Protein AF-A0A354ZB96-F1 (afdb_monomer_lite)

Structure (mmCIF, N/CA/C/O backbone):
data_AF-A0A354ZB96-F1
#
_entry.id   AF-A0A354ZB96-F1
#
loop_
_atom_site.group_PDB
_atom_site.id
_atom_site.type_symbol
_atom_site.label_atom_id
_atom_site.label_alt_id
_atom_site.label_comp_id
_atom_site.label_asym_id
_atom_site.label_entity_id
_atom_site.label_seq_id
_atom_site.pdbx_PDB_ins_code
_atom_site.Cartn_x
_atom_site.Cartn_y
_atom_site.Cartn_z
_atom_site.occupancy
_atom_site.B_iso_or_equiv
_atom_site.auth_seq_id
_atom_site.auth_comp_id
_atom_site.auth_asym_id
_atom_site.auth_atom_id
_atom_site.pdbx_PDB_model_num
ATOM 1 N N . MET A 1 1 ? -1.145 54.374 21.233 1.00 40.22 1 MET A N 1
ATOM 2 C CA . MET A 1 1 ? -1.634 53.217 22.007 1.00 40.22 1 MET A CA 1
ATOM 3 C C . MET A 1 1 ? -2.090 52.177 21.001 1.00 40.22 1 MET A C 1
ATOM 5 O O . MET A 1 1 ? -3.010 52.480 20.254 1.00 40.22 1 MET A O 1
ATOM 9 N N . ASN A 1 2 ? -1.329 51.082 20.909 1.00 31.81 2 ASN A N 1
ATOM 10 C CA . ASN A 1 2 ? -1.602 49.768 20.297 1.00 31.81 2 ASN A CA 1
ATOM 11 C C . ASN A 1 2 ? -0.331 49.247 19.616 1.00 31.81 2 ASN A C 1
ATOM 13 O O . ASN A 1 2 ? -0.094 49.453 18.430 1.00 31.81 2 ASN A O 1
ATOM 17 N N . SER A 1 3 ? 0.503 48.624 20.453 1.00 35.44 3 SER A N 1
ATOM 18 C CA . SER A 1 3 ? 1.580 47.722 20.058 1.00 35.44 3 SER A CA 1
ATOM 19 C C . SER A 1 3 ? 0.939 46.463 19.485 1.00 35.44 3 SER A C 1
ATOM 21 O O . SER A 1 3 ? 0.055 45.892 20.120 1.00 35.44 3 SER A O 1
ATOM 23 N N . ILE A 1 4 ? 1.349 46.065 18.285 1.00 40.78 4 ILE A N 1
ATOM 24 C CA . ILE A 1 4 ? 0.946 44.797 17.679 1.00 40.78 4 ILE A CA 1
ATOM 25 C C . ILE A 1 4 ? 1.860 43.733 18.281 1.00 40.78 4 ILE A C 1
ATOM 27 O O . ILE A 1 4 ? 3.082 43.837 18.191 1.00 40.78 4 ILE A O 1
ATOM 31 N N . ASP A 1 5 ? 1.246 42.773 18.959 1.00 37.22 5 ASP A N 1
ATOM 32 C CA . ASP A 1 5 ? 1.906 41.650 19.611 1.00 37.22 5 ASP A CA 1
ATOM 33 C C . ASP A 1 5 ? 2.535 40.750 18.537 1.00 37.22 5 ASP A C 1
ATOM 35 O O . ASP A 1 5 ? 1.844 40.224 17.659 1.00 37.22 5 ASP A O 1
ATOM 39 N N . ALA A 1 6 ? 3.861 40.621 18.561 1.00 37.97 6 ALA A N 1
ATOM 40 C CA . ALA A 1 6 ? 4.581 39.694 17.703 1.00 37.97 6 ALA A CA 1
ATOM 41 C C . ALA A 1 6 ? 4.357 38.282 18.257 1.00 37.97 6 ALA A C 1
ATOM 43 O O . ALA A 1 6 ? 4.967 37.886 19.250 1.00 37.97 6 ALA A O 1
ATOM 44 N N . GLY A 1 7 ? 3.435 37.549 17.631 1.00 36.06 7 GLY A N 1
ATOM 45 C CA . GLY A 1 7 ? 3.140 36.162 17.964 1.00 36.06 7 GLY A CA 1
ATOM 46 C C . GLY A 1 7 ? 4.412 35.316 18.003 1.00 36.06 7 GLY A C 1
ATOM 47 O O . GLY A 1 7 ? 5.217 35.328 17.072 1.00 36.06 7 GLY A O 1
ATOM 48 N N . HIS A 1 8 ? 4.578 34.596 19.110 1.00 36.94 8 HIS A N 1
ATOM 49 C CA . HIS A 1 8 ? 5.586 33.561 19.302 1.00 36.94 8 HIS A CA 1
ATOM 50 C C . HIS A 1 8 ? 5.528 32.571 18.130 1.00 36.94 8 HIS A C 1
ATOM 52 O O . HIS A 1 8 ? 4.544 31.846 17.972 1.00 36.94 8 HIS A O 1
ATOM 58 N N . ALA A 1 9 ? 6.574 32.540 17.304 1.00 37.28 9 ALA A N 1
ATOM 59 C CA . ALA A 1 9 ? 6.762 31.464 16.345 1.00 37.28 9 ALA A CA 1
ATOM 60 C C . ALA A 1 9 ? 6.966 30.162 17.134 1.00 37.28 9 ALA A C 1
ATOM 62 O O . ALA A 1 9 ? 7.852 30.085 17.988 1.00 37.28 9 ALA A O 1
ATOM 63 N N . ALA A 1 10 ? 6.127 29.158 16.880 1.00 37.06 10 ALA A N 1
ATOM 64 C CA . ALA A 1 10 ? 6.366 27.813 17.382 1.00 37.06 10 ALA A CA 1
ATOM 65 C C . ALA A 1 10 ? 7.739 27.331 16.870 1.00 37.06 10 ALA A C 1
ATOM 67 O O . ALA A 1 10 ? 8.076 27.609 15.714 1.00 37.06 10 ALA A O 1
ATOM 68 N N . PRO A 1 11 ? 8.549 26.649 17.698 1.00 37.38 11 PRO A N 1
ATOM 69 C CA . PRO A 1 11 ? 9.836 26.146 17.249 1.00 37.38 11 PRO A CA 1
ATOM 70 C C . PRO A 1 11 ? 9.616 25.154 16.103 1.00 37.38 11 PRO A C 1
ATOM 72 O O . PRO A 1 11 ? 8.799 24.240 16.206 1.00 37.38 11 PRO A O 1
ATOM 75 N N . VAL A 1 12 ? 10.347 25.355 15.006 1.00 43.75 12 VAL A N 1
ATOM 76 C CA . VAL A 1 12 ? 10.522 24.337 13.968 1.00 43.75 12 VAL A CA 1
ATOM 77 C C . VAL A 1 12 ? 11.217 23.165 14.650 1.00 43.75 12 VAL A C 1
ATOM 79 O O . VAL A 1 12 ? 12.350 23.306 15.105 1.00 43.75 12 VAL A O 1
ATOM 82 N N . ALA A 1 13 ? 10.509 22.051 14.809 1.00 44.03 13 ALA A N 1
ATOM 83 C CA . ALA A 1 13 ? 11.098 20.838 15.347 1.00 44.03 13 ALA A CA 1
ATOM 84 C C . ALA A 1 13 ? 12.157 20.306 14.375 1.00 44.03 13 ALA A C 1
ATOM 86 O O . ALA A 1 13 ? 11.942 20.303 13.160 1.00 44.03 13 ALA A O 1
ATOM 87 N N . ASP A 1 14 ? 13.295 19.882 14.922 1.00 45.47 14 ASP A N 1
ATOM 88 C CA . ASP A 1 14 ? 14.369 19.254 14.161 1.00 45.47 14 ASP A CA 1
ATOM 89 C C . ASP A 1 14 ? 13.850 18.025 13.406 1.00 45.47 14 ASP A C 1
ATOM 91 O O . ASP A 1 14 ? 13.115 17.197 13.949 1.00 45.47 14 ASP A O 1
ATOM 95 N N . THR A 1 15 ? 14.264 17.895 12.145 1.00 43.41 15 THR A N 1
ATOM 96 C CA . THR A 1 15 ? 14.016 16.709 11.324 1.00 43.41 15 THR A CA 1
ATOM 97 C C . THR A 1 15 ? 14.562 15.469 12.043 1.00 43.41 15 THR A C 1
ATOM 99 O O . THR A 1 15 ? 15.755 15.444 12.375 1.00 43.41 15 THR A O 1
ATOM 102 N N . PRO A 1 16 ? 13.755 14.415 12.256 1.00 45.16 16 PRO A N 1
ATOM 103 C CA . PRO A 1 16 ? 14.202 13.216 12.952 1.00 45.16 16 PRO A CA 1
ATOM 104 C C . PRO A 1 16 ? 1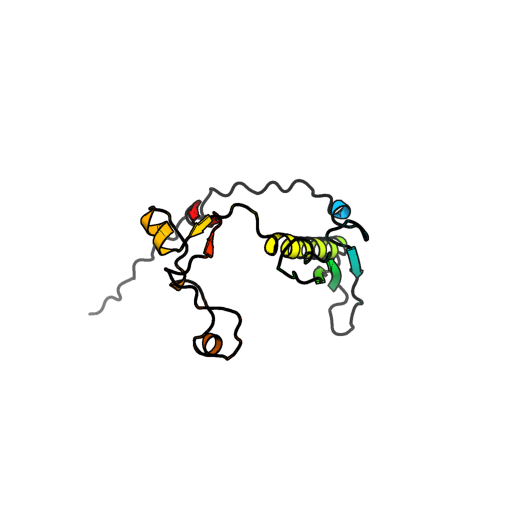5.385 12.590 12.226 1.00 45.16 16 PRO A C 1
ATOM 106 O O . PRO A 1 16 ? 15.302 12.168 11.075 1.00 45.16 16 PRO A O 1
ATOM 109 N N . THR A 1 17 ? 16.519 12.538 12.916 1.00 50.94 17 THR A N 1
ATOM 110 C CA . THR A 1 17 ? 17.816 12.111 12.371 1.00 50.94 17 THR A CA 1
ATOM 111 C C . THR A 1 17 ? 18.003 10.585 12.430 1.00 50.94 17 THR A C 1
ATOM 113 O O . THR A 1 17 ? 19.120 10.088 12.325 1.00 50.94 17 THR A O 1
ATOM 116 N N . GLY A 1 18 ? 16.915 9.833 12.635 1.00 42.34 18 GLY A N 1
ATOM 117 C CA . GLY A 1 18 ? 16.928 8.405 12.976 1.00 42.34 18 GLY A CA 1
ATOM 118 C C . GLY A 1 18 ? 16.571 7.442 11.844 1.00 42.34 18 GLY A C 1
ATOM 119 O O . GLY A 1 18 ? 16.489 6.239 12.086 1.00 42.34 18 GLY A O 1
ATOM 120 N N . LEU A 1 19 ? 16.352 7.924 10.620 1.00 50.78 19 LEU A N 1
ATOM 121 C CA . LEU A 1 19 ? 16.099 7.031 9.492 1.00 50.78 19 LEU A CA 1
ATOM 122 C C . LEU A 1 19 ? 17.427 6.449 9.029 1.00 50.78 19 LEU A C 1
ATOM 124 O O . LEU A 1 19 ? 18.233 7.128 8.394 1.00 50.78 19 LEU A O 1
ATOM 128 N N . THR A 1 20 ? 17.654 5.178 9.353 1.00 49.16 20 THR A N 1
ATOM 129 C CA . THR A 1 20 ? 18.707 4.415 8.683 1.00 49.16 20 THR A CA 1
ATOM 130 C C . THR A 1 20 ? 18.347 4.416 7.198 1.00 49.16 20 THR A C 1
ATOM 132 O O . THR A 1 20 ? 17.244 3.971 6.864 1.00 49.16 20 THR A O 1
ATOM 135 N N . PRO A 1 21 ? 19.202 4.940 6.301 1.00 50.47 21 PRO A N 1
ATOM 136 C CA . PRO A 1 21 ? 18.945 4.845 4.876 1.00 50.47 21 PRO A CA 1
ATOM 137 C C . PRO A 1 21 ? 18.708 3.377 4.551 1.00 50.47 21 PRO A C 1
ATOM 139 O O . PRO A 1 21 ? 19.515 2.528 4.934 1.00 50.47 21 PRO A O 1
ATOM 142 N N . ILE A 1 22 ? 17.603 3.066 3.877 1.00 56.28 22 ILE A N 1
ATOM 143 C CA . ILE A 1 22 ? 17.441 1.733 3.310 1.00 56.28 22 ILE A CA 1
ATOM 144 C C . ILE A 1 22 ? 18.591 1.588 2.313 1.00 56.28 22 ILE A C 1
ATOM 146 O O . ILE A 1 22 ? 18.603 2.241 1.270 1.00 56.28 22 ILE A O 1
ATOM 150 N N . SER A 1 23 ? 19.597 0.790 2.667 1.00 49.22 23 SER A N 1
ATOM 151 C CA . SER A 1 23 ? 20.622 0.354 1.731 1.00 49.22 23 SER A CA 1
ATOM 152 C C . SER A 1 23 ? 19.927 -0.534 0.709 1.00 49.22 23 SER A C 1
ATOM 154 O O . SER A 1 23 ? 19.698 -1.718 0.946 1.00 49.22 23 SER A O 1
ATOM 156 N N . ILE A 1 24 ? 19.518 0.066 -0.406 1.00 56.84 24 ILE A N 1
ATOM 157 C CA . ILE A 1 24 ? 19.011 -0.678 -1.551 1.00 56.84 24 ILE A CA 1
ATOM 158 C C . ILE A 1 24 ? 20.248 -1.189 -2.280 1.00 56.84 24 ILE A C 1
ATOM 160 O O . ILE A 1 24 ? 20.847 -0.481 -3.089 1.00 56.84 24 ILE A O 1
ATOM 164 N N . GLU A 1 25 ? 20.665 -2.407 -1.938 1.00 62.19 25 GLU A N 1
ATOM 165 C CA . GLU A 1 25 ? 21.558 -3.171 -2.807 1.00 62.19 25 GLU A CA 1
ATOM 166 C C . GLU A 1 25 ? 20.960 -3.206 -4.221 1.00 62.19 25 GLU A C 1
ATOM 168 O O . GLU A 1 25 ? 19.729 -3.221 -4.346 1.00 62.19 25 GLU A O 1
ATOM 173 N N . PRO A 1 26 ? 21.775 -3.218 -5.290 1.00 63.28 26 PRO A N 1
ATOM 174 C CA . PRO A 1 26 ? 21.259 -3.302 -6.647 1.00 63.28 26 PRO A CA 1
ATOM 175 C C . PRO A 1 26 ? 20.360 -4.534 -6.773 1.00 63.28 26 PRO A C 1
ATOM 177 O O . PRO A 1 26 ? 20.828 -5.673 -6.749 1.00 63.28 26 PRO A O 1
ATOM 180 N N . VAL A 1 27 ? 19.053 -4.305 -6.867 1.00 66.69 27 VAL A N 1
ATOM 181 C CA . VAL A 1 27 ? 18.096 -5.375 -7.113 1.00 66.69 27 VAL A CA 1
ATOM 182 C C . VAL A 1 27 ? 18.145 -5.655 -8.603 1.00 66.69 27 VAL A C 1
ATOM 184 O O . VAL A 1 27 ? 17.849 -4.780 -9.417 1.00 66.69 27 VAL A O 1
ATOM 187 N N . ASP A 1 28 ? 18.522 -6.878 -8.962 1.00 82.06 28 ASP A N 1
ATOM 188 C CA . ASP A 1 28 ? 18.361 -7.352 -10.328 1.00 82.06 28 ASP A CA 1
ATOM 189 C C . ASP A 1 28 ? 16.864 -7.530 -10.616 1.00 82.06 28 ASP A C 1
ATOM 191 O O . ASP A 1 28 ? 16.251 -8.554 -10.299 1.00 82.06 28 ASP A O 1
ATOM 195 N N . TYR A 1 29 ? 16.256 -6.484 -11.178 1.00 82.44 29 TYR A N 1
ATOM 196 C CA . TYR A 1 29 ? 14.833 -6.449 -11.504 1.00 82.44 29 TYR A CA 1
ATOM 197 C C . TYR A 1 29 ? 14.429 -7.501 -12.543 1.00 82.44 29 TYR A C 1
ATOM 199 O O . TYR A 1 29 ? 13.240 -7.815 -12.660 1.00 82.44 29 TYR A O 1
ATOM 207 N N . ASP A 1 30 ? 15.384 -8.086 -13.269 1.00 87.25 30 ASP A N 1
ATOM 208 C CA . ASP A 1 30 ? 15.091 -9.136 -14.239 1.00 87.25 30 ASP A CA 1
ATOM 209 C C . ASP A 1 30 ? 14.629 -10.423 -13.547 1.00 87.25 30 ASP A C 1
ATOM 211 O O . ASP A 1 30 ? 13.800 -11.144 -14.100 1.00 87.25 30 ASP A O 1
ATOM 215 N N . LEU A 1 31 ? 15.025 -10.655 -12.289 1.00 89.75 31 LEU A N 1
ATOM 216 C CA . LEU A 1 31 ? 14.512 -11.765 -11.473 1.00 89.75 31 LEU A CA 1
ATOM 217 C C . LEU A 1 31 ? 12.997 -11.681 -11.227 1.00 89.75 31 LEU A C 1
ATOM 219 O O . LEU A 1 31 ? 12.353 -12.692 -10.944 1.00 89.75 31 LEU A O 1
ATOM 223 N N . LEU A 1 32 ? 12.415 -10.484 -11.331 1.00 91.81 32 LEU A N 1
ATOM 224 C CA . LEU A 1 32 ? 10.981 -10.252 -11.155 1.00 91.81 32 LEU A CA 1
ATOM 225 C C . LEU A 1 32 ? 10.192 -10.464 -12.456 1.00 91.81 32 LEU A C 1
ATOM 227 O O . LEU A 1 32 ? 8.957 -10.523 -12.419 1.00 91.81 32 LEU A O 1
ATOM 231 N N . CYS A 1 33 ? 10.893 -10.575 -13.588 1.00 94.06 33 CYS A N 1
ATOM 232 C CA . CYS A 1 33 ? 10.335 -10.576 -14.931 1.00 94.06 33 CYS A CA 1
ATOM 233 C C . CYS A 1 33 ? 10.428 -11.968 -15.573 1.00 94.06 33 CYS A C 1
ATOM 235 O O . CYS A 1 33 ? 11.479 -12.381 -16.049 1.00 94.06 33 CYS A O 1
ATOM 237 N N . ASP A 1 34 ? 9.307 -12.683 -15.660 1.00 94.00 34 ASP A N 1
ATOM 238 C CA . ASP A 1 34 ? 9.217 -13.939 -16.414 1.00 94.00 34 ASP A CA 1
ATOM 239 C C . ASP A 1 34 ? 7.753 -14.200 -16.823 1.00 94.00 34 ASP A C 1
ATOM 241 O O . ASP A 1 34 ? 6.844 -14.119 -15.986 1.00 94.00 34 ASP A O 1
ATOM 245 N N . PRO A 1 35 ? 7.478 -14.575 -18.086 1.00 93.19 35 PRO A N 1
ATOM 246 C CA . PRO A 1 35 ? 6.110 -14.757 -18.578 1.00 93.19 35 PRO A CA 1
ATOM 247 C C . PRO A 1 35 ? 5.337 -15.888 -17.875 1.00 93.19 35 PRO A C 1
ATOM 249 O O . PRO A 1 35 ? 4.106 -15.934 -17.912 1.00 93.19 35 PRO A O 1
ATOM 252 N N . ARG A 1 36 ? 6.016 -16.812 -17.190 1.00 90.25 36 ARG A N 1
ATOM 253 C CA . ARG A 1 36 ? 5.427 -17.972 -16.502 1.00 90.25 36 ARG A CA 1
ATOM 254 C C . ARG A 1 36 ? 5.479 -17.862 -14.983 1.00 90.25 36 ARG A C 1
ATOM 256 O O . ARG A 1 36 ? 4.476 -18.189 -14.353 1.00 90.25 36 ARG A O 1
ATOM 263 N N . TYR A 1 37 ? 6.539 -17.305 -14.411 1.00 88.38 37 TYR A N 1
ATOM 264 C CA . TYR A 1 37 ? 6.766 -17.292 -12.961 1.00 88.38 37 TYR A CA 1
ATOM 265 C C . TYR A 1 37 ? 7.001 -15.901 -12.364 1.00 88.38 37 TYR A C 1
ATOM 267 O O . TYR A 1 37 ? 6.958 -15.763 -11.146 1.00 88.38 37 TYR A O 1
ATOM 275 N N . GLY A 1 38 ? 7.204 -14.879 -13.195 1.00 91.38 38 GLY A N 1
ATOM 276 C CA . GLY A 1 38 ? 7.481 -13.526 -12.734 1.00 91.38 38 GLY A CA 1
ATOM 277 C C . GLY A 1 38 ? 6.265 -12.843 -12.120 1.00 91.38 38 GLY A C 1
ATOM 278 O O . GLY A 1 38 ? 5.108 -13.137 -12.457 1.00 91.38 38 GLY A O 1
ATOM 279 N N . ILE A 1 39 ? 6.546 -11.880 -11.245 1.00 91.31 39 ILE A N 1
ATOM 280 C CA . ILE A 1 39 ? 5.550 -10.908 -10.785 1.00 91.31 39 ILE A CA 1
ATOM 281 C C . ILE A 1 39 ? 5.172 -10.008 -11.963 1.00 91.31 39 ILE A C 1
ATOM 283 O O . ILE A 1 39 ? 3.990 -9.759 -12.187 1.00 91.31 39 ILE A O 1
ATOM 287 N N . VAL A 1 40 ? 6.162 -9.618 -12.769 1.00 94.75 40 VAL A N 1
ATOM 288 C CA . VAL A 1 40 ? 5.967 -8.967 -14.063 1.00 94.75 40 VAL A CA 1
ATOM 289 C C . VAL A 1 40 ? 6.020 -10.027 -15.160 1.00 94.75 40 VAL A C 1
ATOM 291 O O . VAL A 1 40 ? 7.004 -10.749 -15.320 1.00 94.75 40 VAL A O 1
ATOM 294 N N . LYS A 1 41 ? 4.936 -10.138 -15.924 1.00 95.00 41 LYS A N 1
ATOM 295 C CA . LYS A 1 41 ? 4.772 -11.131 -16.992 1.00 95.00 41 LYS A CA 1
ATOM 296 C C . LYS A 1 41 ? 5.307 -10.643 -18.325 1.00 95.00 41 LYS A C 1
ATOM 298 O O . LYS A 1 41 ? 5.912 -11.406 -19.072 1.00 95.00 41 LYS A O 1
ATOM 303 N N . VAL A 1 42 ? 5.013 -9.386 -18.635 1.00 95.94 42 VAL A N 1
ATOM 304 C CA . VAL A 1 42 ? 5.322 -8.739 -19.909 1.00 95.94 42 VAL A CA 1
ATOM 305 C C . VAL A 1 42 ? 5.551 -7.259 -19.638 1.00 95.94 42 VAL A C 1
ATOM 307 O O . VAL A 1 42 ? 4.835 -6.665 -18.832 1.00 95.94 42 VAL A O 1
ATOM 310 N N . LEU A 1 43 ? 6.521 -6.676 -20.335 1.00 96.88 43 LEU A N 1
ATOM 311 C CA . LEU A 1 43 ? 6.729 -5.234 -20.420 1.00 96.88 43 LEU A CA 1
ATOM 312 C C . LEU A 1 43 ? 6.446 -4.792 -21.854 1.00 96.88 43 LEU A C 1
ATOM 314 O O . LEU A 1 43 ? 6.931 -5.413 -22.800 1.00 96.88 43 LEU A O 1
ATOM 318 N N . VAL A 1 44 ? 5.651 -3.739 -22.009 1.00 97.44 44 VAL A N 1
ATOM 319 C CA . VAL A 1 44 ? 5.230 -3.209 -23.306 1.00 97.44 44 VAL A CA 1
ATOM 320 C C . VAL A 1 44 ? 5.556 -1.726 -23.358 1.00 97.44 44 VAL A C 1
ATOM 322 O O . VAL A 1 44 ? 4.914 -0.918 -22.683 1.00 97.44 44 VAL A O 1
ATOM 325 N N . THR A 1 45 ? 6.536 -1.360 -24.181 1.00 96.69 45 THR A N 1
ATOM 326 C CA . THR A 1 45 ? 6.803 0.044 -24.499 1.00 96.69 45 THR A CA 1
ATOM 327 C C . THR A 1 45 ? 5.586 0.632 -25.197 1.00 96.69 45 THR A C 1
ATOM 329 O O . THR A 1 45 ? 5.101 0.079 -26.185 1.00 96.69 45 THR A O 1
ATOM 332 N N . GLN A 1 46 ? 5.079 1.737 -24.666 1.00 95.62 46 GLN A N 1
ATOM 333 C CA . GLN A 1 46 ? 3.959 2.441 -25.263 1.00 95.62 46 GLN A CA 1
ATOM 334 C C . GLN A 1 46 ? 4.433 3.231 -26.485 1.00 95.62 46 GLN A C 1
ATOM 336 O O . GLN A 1 46 ? 5.529 3.798 -26.457 1.00 95.62 46 GLN A O 1
ATOM 341 N N . PRO A 1 47 ? 3.636 3.262 -27.565 1.00 91.06 47 PRO A N 1
ATOM 342 C CA . PRO A 1 47 ? 3.955 4.083 -28.720 1.00 91.06 47 PRO A CA 1
ATOM 343 C C . PRO A 1 47 ? 3.977 5.560 -28.318 1.00 91.06 47 PRO A C 1
ATOM 345 O O . PRO A 1 47 ? 3.188 5.997 -27.476 1.00 91.06 47 PRO A O 1
ATOM 348 N N . THR A 1 48 ? 4.866 6.333 -28.940 1.00 87.69 48 THR A N 1
ATOM 349 C CA . THR A 1 48 ? 4.818 7.787 -28.807 1.00 87.69 48 THR A CA 1
ATOM 350 C C . THR A 1 48 ? 3.573 8.331 -29.513 1.00 87.69 48 THR A C 1
ATOM 352 O O . THR A 1 48 ? 3.064 7.738 -30.467 1.00 87.69 48 THR A O 1
ATOM 355 N N . SER A 1 49 ? 3.058 9.450 -29.009 1.00 88.25 49 SER A N 1
ATOM 356 C CA . SER A 1 49 ? 1.953 10.197 -29.613 1.00 88.25 49 SER A CA 1
ATOM 357 C C . SER A 1 49 ? 2.447 11.588 -29.982 1.00 88.25 49 SER A C 1
ATOM 359 O O . SER A 1 49 ? 3.238 12.165 -29.237 1.00 88.25 49 SER A O 1
ATOM 361 N N . ASP A 1 50 ? 1.948 12.147 -31.084 1.00 92.62 50 ASP A N 1
ATOM 362 C CA . ASP A 1 50 ? 2.230 13.533 -31.479 1.00 92.62 50 ASP A CA 1
ATOM 363 C C . ASP A 1 50 ? 1.676 14.556 -30.468 1.00 92.62 50 ASP A C 1
ATOM 365 O 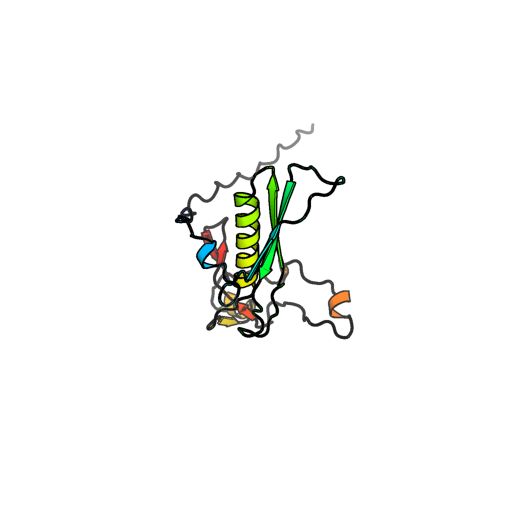O . ASP A 1 50 ? 2.162 15.684 -30.404 1.00 92.62 50 ASP A O 1
ATOM 369 N N . ASP A 1 51 ? 0.718 14.146 -29.628 1.00 94.31 51 ASP A N 1
ATOM 370 C CA . ASP A 1 51 ? 0.157 14.966 -28.546 1.00 94.31 51 ASP A CA 1
ATOM 371 C C . ASP A 1 51 ? 1.049 15.014 -27.290 1.00 94.31 51 ASP A C 1
ATOM 373 O O . ASP A 1 51 ? 0.777 15.775 -26.358 1.00 94.31 51 ASP A O 1
ATOM 377 N N . LEU A 1 52 ? 2.102 14.189 -27.229 1.00 91.88 52 LEU A N 1
ATOM 378 C CA . LEU A 1 52 ? 3.007 14.084 -26.085 1.00 91.88 52 LEU A CA 1
ATOM 379 C C . LEU A 1 52 ? 4.446 14.454 -26.476 1.00 91.88 52 LEU A C 1
ATOM 381 O O . LEU A 1 52 ? 4.838 14.330 -27.638 1.00 91.88 52 LEU A O 1
ATOM 385 N N . PRO A 1 53 ? 5.284 14.884 -25.512 1.00 94.12 53 PRO A N 1
ATOM 386 C CA . PRO A 1 53 ? 6.703 15.074 -25.777 1.00 94.12 53 PRO A CA 1
ATOM 387 C C . PRO A 1 53 ? 7.333 13.780 -26.302 1.00 94.12 53 PRO A C 1
ATOM 389 O O . PRO A 1 53 ? 7.264 12.752 -25.637 1.00 94.12 53 PRO A O 1
ATOM 392 N N . GLN A 1 54 ? 8.011 13.837 -27.450 1.00 92.62 54 GLN A N 1
ATOM 393 C CA . GLN A 1 54 ? 8.652 12.659 -28.063 1.00 92.62 54 GLN A CA 1
ATOM 394 C C . GLN A 1 54 ? 9.755 12.043 -27.190 1.00 92.62 54 GLN A C 1
ATOM 396 O O . GLN A 1 54 ? 10.086 10.871 -27.325 1.00 92.62 54 GLN A O 1
ATOM 401 N N . ALA A 1 55 ? 10.309 12.839 -26.276 1.00 95.00 55 ALA A N 1
ATOM 402 C CA . ALA A 1 55 ? 11.265 12.395 -25.274 1.00 95.00 55 ALA A CA 1
ATOM 403 C C . ALA A 1 55 ? 10.625 11.545 -24.160 1.00 95.00 55 ALA A C 1
ATOM 405 O O . ALA A 1 55 ? 11.347 10.865 -23.438 1.00 95.00 55 ALA A O 1
ATOM 406 N N . LEU A 1 56 ? 9.300 11.586 -23.978 1.00 96.62 56 LEU A N 1
ATOM 407 C CA . LEU A 1 56 ? 8.613 10.816 -22.945 1.00 96.62 56 LEU A CA 1
ATOM 408 C C . LEU A 1 56 ? 8.478 9.354 -23.378 1.00 96.62 56 LEU A C 1
ATOM 410 O O . LEU A 1 56 ? 7.780 9.031 -24.337 1.00 96.62 56 LEU A O 1
ATOM 414 N N . ILE A 1 57 ? 9.102 8.463 -22.617 1.00 97.38 57 ILE A N 1
ATOM 415 C CA . ILE A 1 57 ? 9.006 7.017 -22.792 1.00 97.38 57 ILE A CA 1
ATOM 416 C C . ILE A 1 57 ? 8.029 6.479 -21.751 1.00 97.38 57 ILE A C 1
ATOM 418 O O . ILE A 1 57 ? 8.193 6.736 -20.558 1.00 97.38 57 ILE A O 1
ATOM 422 N N . GLY A 1 58 ? 7.031 5.718 -22.200 1.00 97.31 58 GLY A N 1
ATOM 423 C CA . GLY A 1 58 ? 6.103 4.982 -21.343 1.00 97.31 58 GLY A CA 1
ATOM 424 C C . GLY A 1 58 ? 6.311 3.476 -21.464 1.00 97.31 58 GLY A C 1
ATOM 425 O O . GLY A 1 58 ? 6.479 2.955 -22.565 1.00 97.31 58 GLY A O 1
ATOM 426 N N . VAL A 1 59 ? 6.268 2.761 -20.345 1.00 98.00 59 VAL A N 1
ATOM 427 C CA . VAL A 1 59 ? 6.362 1.299 -20.285 1.00 98.00 59 VAL A CA 1
ATOM 428 C C . VAL A 1 59 ? 5.222 0.778 -19.426 1.00 98.00 59 VAL A C 1
ATOM 430 O O . VAL A 1 59 ? 5.073 1.164 -18.273 1.00 98.00 59 VAL A O 1
ATOM 433 N N . LEU A 1 60 ? 4.425 -0.125 -19.983 1.00 97.44 60 LEU A N 1
ATOM 434 C CA . LEU A 1 60 ? 3.356 -0.814 -19.273 1.00 97.44 60 LEU A CA 1
ATOM 435 C C . LEU A 1 60 ? 3.862 -2.181 -18.807 1.00 97.44 60 LEU A C 1
ATOM 437 O O . LEU A 1 60 ? 4.452 -2.924 -19.592 1.00 97.44 60 LEU A O 1
ATOM 441 N N . ALA A 1 61 ? 3.617 -2.529 -17.549 1.00 96.75 61 ALA A N 1
ATOM 442 C CA . ALA A 1 61 ? 3.902 -3.839 -16.980 1.00 96.75 61 ALA A CA 1
ATOM 443 C C . ALA A 1 61 ? 2.602 -4.630 -16.777 1.00 96.75 61 ALA A C 1
ATOM 445 O O . ALA A 1 61 ? 1.681 -4.177 -16.099 1.00 96.75 61 ALA A O 1
ATOM 446 N N . HIS A 1 62 ? 2.534 -5.833 -17.349 1.00 95.00 62 HIS A N 1
ATOM 447 C CA . HIS A 1 62 ? 1.473 -6.793 -17.048 1.00 95.00 62 HIS A CA 1
ATOM 448 C C . HIS A 1 62 ? 1.847 -7.541 -15.771 1.00 95.00 62 HIS A C 1
ATOM 450 O O . HIS A 1 62 ? 2.817 -8.304 -15.757 1.00 95.00 62 HIS A O 1
ATOM 456 N N . VAL A 1 63 ? 1.070 -7.343 -14.713 1.00 92.06 63 VAL A N 1
ATOM 457 C CA . VAL A 1 63 ? 1.299 -7.941 -13.398 1.00 92.06 63 VAL A CA 1
ATOM 458 C C . VAL A 1 63 ? 0.612 -9.306 -13.314 1.00 92.06 63 VAL A C 1
ATOM 460 O O . VAL A 1 63 ? -0.462 -9.542 -13.880 1.00 92.06 63 VAL A O 1
ATOM 463 N N . THR A 1 64 ? 1.261 -10.239 -12.621 1.00 89.06 64 THR A N 1
ATOM 464 C CA . THR A 1 64 ? 0.716 -11.557 -12.293 1.00 89.06 64 THR A CA 1
ATOM 465 C C . THR A 1 64 ? -0.652 -11.445 -11.627 1.00 89.06 64 THR A C 1
ATOM 467 O O . THR A 1 64 ? -0.900 -10.576 -10.797 1.00 89.06 64 THR A O 1
ATOM 470 N N . ASP A 1 65 ? -1.528 -12.395 -11.953 1.00 85.69 65 ASP A N 1
ATOM 471 C CA . ASP A 1 65 ? -2.805 -12.559 -11.267 1.00 85.69 65 ASP A CA 1
ATOM 472 C C . ASP A 1 65 ? -2.595 -13.061 -9.831 1.00 85.69 65 ASP A C 1
ATOM 474 O O . ASP A 1 65 ? -2.426 -14.261 -9.589 1.00 85.69 65 ASP A O 1
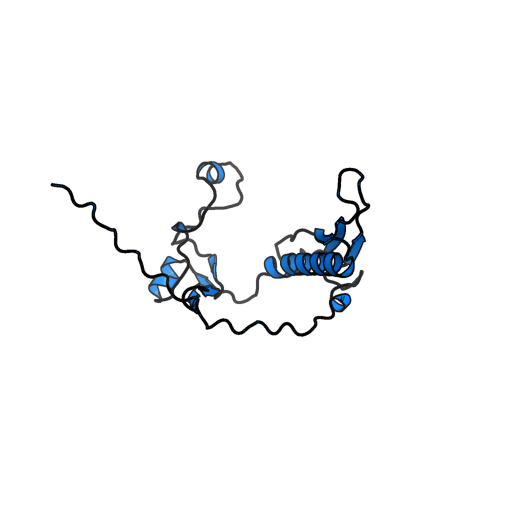ATOM 478 N N . SER A 1 66 ? -2.594 -12.133 -8.876 1.00 78.56 66 SER A N 1
ATOM 479 C CA . SER A 1 66 ? -2.434 -12.432 -7.453 1.00 78.56 66 SER A CA 1
ATOM 480 C C . SER A 1 66 ? -3.719 -12.926 -6.785 1.00 78.56 66 SER A C 1
ATOM 482 O O . SER A 1 66 ? -3.659 -13.365 -5.638 1.00 78.56 66 SER A O 1
ATOM 484 N N . ALA A 1 67 ? -4.855 -12.982 -7.496 1.00 76.81 67 ALA A N 1
ATOM 485 C CA . ALA A 1 67 ? -6.126 -13.460 -6.940 1.00 76.81 67 ALA A CA 1
ATOM 486 C C . ALA A 1 67 ? -6.080 -14.935 -6.504 1.00 76.81 67 ALA A C 1
ATOM 488 O O . ALA A 1 67 ? -6.935 -15.408 -5.765 1.00 76.81 67 ALA A O 1
ATOM 489 N N . ARG A 1 68 ? -5.077 -15.697 -6.958 1.00 72.56 68 ARG A N 1
ATOM 490 C CA . ARG A 1 68 ? -4.841 -17.073 -6.492 1.00 72.56 68 ARG A CA 1
ATOM 491 C C . ARG A 1 68 ? -4.118 -17.150 -5.146 1.00 72.56 68 ARG A C 1
ATOM 493 O O . ARG A 1 68 ? -4.089 -18.221 -4.548 1.00 72.56 68 ARG A O 1
ATOM 500 N N . LEU A 1 69 ? -3.518 -16.051 -4.693 1.00 72.19 69 LEU A N 1
ATOM 501 C CA . LEU A 1 69 ? -2.743 -15.966 -3.452 1.00 72.19 69 LEU A CA 1
ATOM 502 C C . LEU A 1 69 ? -3.566 -15.411 -2.280 1.00 72.19 69 LEU A C 1
ATOM 504 O O . LEU A 1 69 ? -3.139 -15.531 -1.132 1.00 72.19 69 LEU A O 1
ATOM 508 N N . GLY A 1 70 ? -4.743 -14.841 -2.546 1.00 68.44 70 GLY A N 1
ATOM 509 C CA . GLY A 1 70 ? -5.580 -14.196 -1.541 1.00 68.44 70 GLY A CA 1
ATOM 510 C C . GLY A 1 70 ? -6.978 -13.860 -2.052 1.00 68.44 70 GLY A C 1
ATOM 511 O O . GLY A 1 70 ? -7.333 -14.166 -3.182 1.00 68.44 70 GLY A O 1
ATOM 512 N N . THR A 1 71 ? -7.796 -13.231 -1.212 1.00 64.56 71 THR A N 1
ATOM 513 C CA . THR A 1 71 ? -9.179 -12.838 -1.553 1.00 64.56 71 THR A CA 1
ATOM 514 C C . THR A 1 71 ? -9.274 -11.490 -2.270 1.00 64.56 71 THR A C 1
ATOM 516 O O . THR A 1 71 ? -10.372 -10.986 -2.487 1.00 64.56 71 THR A O 1
ATOM 519 N N . TRP A 1 72 ? -8.138 -10.880 -2.597 1.00 66.31 72 TRP A N 1
ATOM 520 C CA . TRP A 1 72 ? -8.043 -9.564 -3.215 1.00 66.31 72 TRP A CA 1
ATOM 521 C C . TRP A 1 72 ? -7.607 -9.690 -4.675 1.00 66.31 72 TRP A C 1
ATOM 523 O O . TRP A 1 72 ? -6.863 -10.597 -5.050 1.00 66.31 72 TRP A O 1
ATOM 533 N N . GLN A 1 73 ? -8.056 -8.751 -5.500 1.00 68.81 73 GLN A N 1
ATOM 534 C CA . GLN A 1 73 ? -7.554 -8.581 -6.857 1.00 68.81 73 GLN A CA 1
ATOM 535 C C . GLN A 1 73 ? -6.737 -7.295 -6.884 1.00 68.81 73 GLN A C 1
ATOM 537 O O . GLN A 1 73 ? -7.300 -6.207 -6.804 1.00 68.81 73 GLN A O 1
ATOM 542 N N . GLY A 1 74 ? -5.412 -7.428 -6.960 1.00 72.94 74 GLY A N 1
ATOM 543 C CA . GLY A 1 74 ? -4.569 -6.287 -7.302 1.00 72.94 74 GLY A CA 1
ATOM 544 C C . GLY A 1 74 ? -4.809 -5.885 -8.756 1.00 72.94 74 GLY A C 1
ATOM 545 O O . GLY A 1 74 ? -5.135 -6.741 -9.586 1.00 72.94 74 GLY A O 1
ATOM 546 N N . ASP A 1 75 ? -4.638 -4.600 -9.068 1.00 82.25 75 ASP A N 1
ATOM 547 C CA . ASP A 1 75 ? -4.592 -4.168 -10.464 1.00 82.25 75 ASP A CA 1
ATOM 548 C C . ASP A 1 75 ? -3.496 -4.955 -11.198 1.00 82.25 75 ASP A C 1
ATOM 550 O O . ASP A 1 75 ? -2.410 -5.205 -10.669 1.00 82.25 75 ASP A O 1
ATOM 554 N N . ARG A 1 76 ? -3.820 -5.408 -12.406 1.00 88.25 76 ARG A N 1
ATOM 555 C CA . ARG A 1 76 ? -2.968 -6.285 -13.219 1.00 88.25 76 ARG A CA 1
ATOM 556 C C . ARG A 1 76 ? -2.114 -5.497 -14.199 1.00 88.25 76 ARG A C 1
ATOM 558 O O . ARG A 1 76 ? -1.431 -6.089 -15.034 1.00 88.25 76 ARG A O 1
ATOM 565 N N . ILE A 1 77 ? -2.187 -4.177 -14.118 1.00 92.12 77 ILE A N 1
ATOM 566 C CA . ILE A 1 77 ? -1.460 -3.246 -14.953 1.00 92.12 77 ILE A CA 1
ATOM 567 C C . ILE A 1 77 ? -0.722 -2.274 -14.036 1.00 92.12 77 ILE A C 1
ATOM 569 O O . ILE A 1 77 ? -1.273 -1.780 -13.057 1.00 92.12 77 ILE A O 1
ATOM 573 N N . ALA A 1 78 ? 0.533 -2.016 -14.375 1.00 94.69 78 ALA A N 1
ATOM 574 C CA . ALA A 1 78 ? 1.339 -0.945 -13.808 1.00 94.69 78 ALA A CA 1
ATOM 575 C C . ALA A 1 78 ? 2.019 -0.169 -14.944 1.00 94.69 78 ALA A C 1
ATOM 577 O O . ALA A 1 78 ? 2.116 -0.671 -16.071 1.00 94.69 78 ALA A O 1
ATOM 578 N N . PHE A 1 79 ? 2.475 1.049 -14.673 1.00 96.75 79 PHE A N 1
ATOM 579 C CA . PHE A 1 79 ? 3.025 1.949 -15.673 1.00 96.75 79 PHE A CA 1
ATOM 580 C C . PHE A 1 79 ? 4.226 2.740 -15.148 1.00 96.75 79 PHE A C 1
ATOM 582 O O . PHE A 1 79 ? 4.193 3.405 -14.123 1.00 96.75 79 PHE A O 1
ATOM 589 N N . GLY A 1 80 ? 5.303 2.734 -15.920 1.00 96.94 80 GLY A N 1
ATOM 590 C CA . GLY A 1 80 ? 6.479 3.547 -15.660 1.00 96.94 80 GLY A CA 1
ATOM 591 C C . GLY A 1 80 ? 6.735 4.518 -16.792 1.00 96.94 80 GLY A C 1
ATOM 592 O O . GLY A 1 80 ? 6.516 4.200 -17.961 1.00 96.94 80 GLY A O 1
ATOM 593 N N . SER A 1 8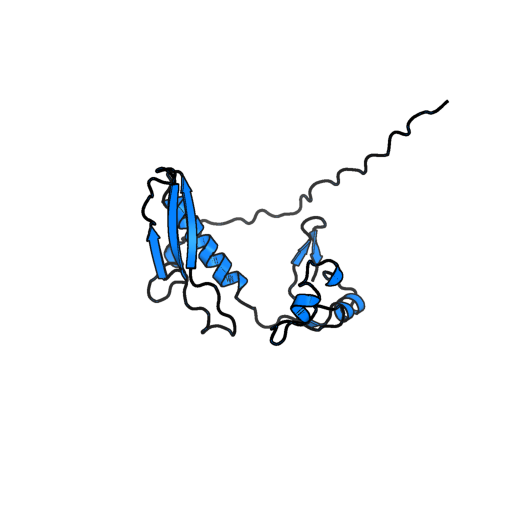1 ? 7.253 5.694 -16.454 1.00 97.00 81 SER A N 1
ATOM 594 C CA . SER A 1 81 ? 7.673 6.665 -17.456 1.00 97.00 81 SER A CA 1
ATOM 595 C C . SER A 1 81 ? 8.922 7.423 -17.054 1.00 97.00 81 SER A C 1
ATOM 597 O O . SER A 1 81 ? 9.142 7.692 -15.873 1.00 97.00 81 SER A O 1
ATOM 599 N N . ALA A 1 82 ? 9.700 7.819 -18.053 1.00 97.12 82 ALA A N 1
ATOM 600 C CA . ALA A 1 82 ? 10.838 8.713 -17.905 1.00 97.12 82 ALA A CA 1
ATOM 601 C C . ALA A 1 82 ? 11.092 9.468 -19.216 1.00 97.12 82 ALA A C 1
ATOM 603 O O . ALA A 1 82 ? 10.624 9.063 -20.280 1.00 97.12 82 ALA A O 1
ATOM 604 N N . PHE A 1 83 ? 11.835 10.570 -19.134 1.00 96.69 83 PHE A N 1
ATOM 605 C CA . PHE A 1 83 ? 12.306 11.291 -20.313 1.00 96.69 83 PHE A CA 1
ATOM 606 C C . PHE A 1 83 ? 13.649 10.727 -20.771 1.00 96.69 83 PHE A C 1
ATOM 608 O O . PHE A 1 83 ? 14.556 10.605 -19.953 1.00 96.69 83 PHE A O 1
ATOM 615 N N . GLU A 1 84 ? 13.749 10.399 -22.060 1.00 95.56 84 GLU A N 1
ATOM 616 C CA . GLU A 1 84 ? 14.967 9.982 -22.781 1.00 95.56 84 GLU A CA 1
ATOM 617 C C . GLU A 1 84 ? 15.715 8.778 -22.176 1.00 95.56 84 GLU A C 1
ATOM 619 O O . GLU A 1 84 ? 16.839 8.478 -22.569 1.00 95.56 84 GLU A O 1
ATOM 624 N N . ASP A 1 85 ? 15.084 8.056 -21.249 1.00 95.62 85 ASP A N 1
ATOM 625 C CA . ASP A 1 85 ? 15.698 6.980 -20.476 1.00 95.62 85 ASP A CA 1
ATOM 626 C C . ASP A 1 85 ? 14.740 5.787 -20.378 1.00 95.62 85 ASP A C 1
ATOM 628 O O . ASP A 1 85 ? 13.809 5.747 -19.565 1.00 95.62 85 ASP A O 1
ATOM 632 N N . PHE A 1 86 ? 14.955 4.807 -21.255 1.00 94.69 86 PHE A N 1
ATOM 633 C CA . PHE A 1 86 ? 14.139 3.598 -21.283 1.00 94.69 86 PHE A CA 1
ATOM 634 C C . PHE A 1 86 ? 14.317 2.758 -20.017 1.00 94.69 86 PHE A C 1
ATOM 636 O O . PHE A 1 86 ? 13.327 2.257 -19.484 1.00 94.69 86 PHE A O 1
ATOM 643 N N . ASP A 1 87 ? 15.545 2.619 -19.515 1.00 94.00 87 ASP A N 1
ATOM 644 C CA . ASP A 1 87 ? 15.832 1.767 -18.361 1.00 94.00 87 ASP A CA 1
ATOM 645 C C . ASP A 1 87 ? 15.185 2.327 -17.095 1.00 94.00 87 ASP A C 1
ATOM 647 O O . ASP A 1 87 ? 14.634 1.574 -16.290 1.00 94.00 87 ASP A O 1
ATOM 651 N N . ARG A 1 88 ? 15.134 3.655 -16.958 1.00 94.75 88 ARG A N 1
ATOM 652 C CA . ARG A 1 88 ? 14.402 4.316 -15.876 1.00 94.75 88 ARG A CA 1
ATOM 653 C C . ARG A 1 88 ? 12.889 4.167 -16.010 1.00 94.75 88 ARG A C 1
ATOM 655 O O . ARG A 1 88 ? 12.233 3.883 -15.009 1.00 94.75 88 ARG A O 1
ATOM 662 N N . ALA A 1 89 ? 12.326 4.321 -17.212 1.00 96.56 89 ALA A N 1
ATOM 663 C CA . ALA A 1 89 ? 10.896 4.083 -17.442 1.00 96.56 89 ALA A CA 1
ATOM 664 C C . ALA A 1 89 ? 10.523 2.621 -17.137 1.00 96.56 89 ALA A C 1
ATOM 666 O O . ALA A 1 89 ? 9.526 2.348 -16.469 1.00 96.56 89 ALA A O 1
ATOM 667 N N . ARG A 1 90 ? 11.370 1.677 -17.560 1.00 95.69 90 ARG A N 1
ATOM 668 C CA . ARG A 1 90 ? 11.245 0.249 -17.267 1.00 95.69 90 ARG A CA 1
ATOM 669 C C . ARG A 1 90 ? 11.314 -0.031 -15.767 1.00 95.69 90 ARG A C 1
ATOM 671 O O . ARG A 1 90 ? 10.441 -0.721 -15.246 1.00 95.69 90 ARG A O 1
ATOM 678 N N . ALA A 1 91 ? 12.321 0.497 -15.073 1.00 94.19 91 ALA A N 1
ATOM 679 C CA . ALA A 1 91 ? 12.484 0.313 -13.634 1.00 94.19 91 ALA A CA 1
ATOM 680 C C . ALA A 1 91 ? 11.289 0.880 -12.856 1.00 94.19 91 ALA A C 1
ATOM 682 O O . ALA A 1 91 ? 10.809 0.230 -11.932 1.00 94.19 91 ALA A O 1
ATOM 683 N N . ALA A 1 92 ? 10.753 2.033 -13.270 1.00 95.50 92 ALA A N 1
ATOM 684 C CA . ALA A 1 92 ? 9.538 2.598 -12.688 1.00 95.50 92 ALA A CA 1
ATOM 685 C C . ALA A 1 92 ? 8.324 1.670 -12.871 1.00 95.50 92 ALA A C 1
ATOM 687 O O . ALA A 1 92 ? 7.586 1.445 -11.916 1.00 95.50 92 ALA A O 1
ATOM 688 N N . ALA A 1 93 ? 8.155 1.065 -14.053 1.00 96.62 93 ALA A N 1
ATOM 689 C CA . ALA A 1 93 ? 7.046 0.146 -14.316 1.00 96.62 93 ALA A CA 1
ATOM 690 C C . ALA A 1 93 ? 7.141 -1.131 -13.463 1.00 96.62 93 ALA A C 1
ATOM 692 O O . ALA A 1 93 ? 6.134 -1.622 -12.955 1.00 96.62 93 ALA A O 1
ATOM 693 N N . ILE A 1 94 ? 8.355 -1.664 -13.283 1.00 95.38 94 ILE A N 1
ATOM 694 C CA . ILE A 1 94 ? 8.607 -2.824 -12.414 1.00 95.38 94 ILE A CA 1
ATOM 695 C C . ILE A 1 94 ? 8.407 -2.450 -10.939 1.00 95.38 94 ILE A C 1
ATOM 697 O O . ILE A 1 94 ? 7.810 -3.222 -10.189 1.00 95.38 94 ILE A O 1
ATOM 701 N N . GLY A 1 95 ? 8.869 -1.268 -10.529 1.00 93.25 95 GLY A N 1
ATOM 702 C CA . GLY A 1 95 ? 8.686 -0.737 -9.180 1.00 93.25 95 GLY A CA 1
ATOM 703 C C . GLY A 1 95 ? 7.211 -0.581 -8.823 1.00 93.25 95 GLY A C 1
ATOM 704 O O . GLY A 1 95 ? 6.785 -1.094 -7.791 1.00 93.25 95 GLY A O 1
ATOM 705 N N . GLU A 1 96 ? 6.409 0.022 -9.705 1.00 94.75 96 GLU A N 1
ATOM 706 C CA . GLU A 1 96 ? 4.963 0.114 -9.490 1.00 94.75 96 GLU A CA 1
ATOM 707 C C . GLU A 1 96 ? 4.320 -1.282 -9.477 1.00 94.75 96 GLU A C 1
ATOM 709 O O . GLU A 1 96 ? 3.527 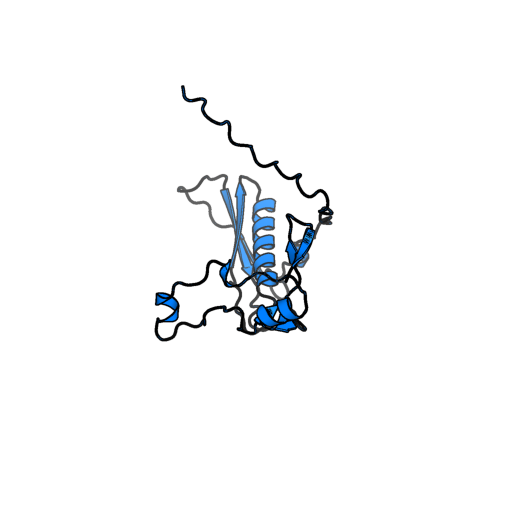-1.582 -8.588 1.00 94.75 96 GLU A O 1
ATOM 714 N N . ALA A 1 97 ? 4.694 -2.191 -10.386 1.00 92.88 97 ALA A N 1
ATOM 715 C CA . ALA A 1 97 ? 4.189 -3.567 -10.349 1.00 92.88 97 ALA A CA 1
ATOM 716 C C . ALA A 1 97 ? 4.474 -4.256 -9.001 1.00 92.88 97 ALA A C 1
ATOM 718 O O . ALA A 1 97 ? 3.633 -4.998 -8.482 1.00 92.88 97 ALA A O 1
ATOM 719 N N . MET A 1 98 ? 5.642 -3.990 -8.414 1.00 91.31 98 MET A N 1
ATOM 720 C CA . MET A 1 98 ? 6.011 -4.505 -7.102 1.00 91.31 98 MET A CA 1
ATOM 721 C C . MET A 1 98 ? 5.236 -3.854 -5.964 1.00 91.31 98 MET A C 1
ATOM 723 O O . MET A 1 98 ? 4.769 -4.566 -5.077 1.00 91.31 98 MET A O 1
ATOM 727 N N . GLU A 1 99 ? 5.039 -2.539 -6.012 1.00 91.12 99 GLU A N 1
ATOM 728 C CA . GLU A 1 99 ? 4.183 -1.814 -5.074 1.00 91.12 99 GLU A CA 1
ATOM 729 C C . GLU A 1 99 ? 2.771 -2.409 -5.062 1.00 91.12 99 GLU A C 1
ATOM 731 O O . GLU A 1 99 ? 2.244 -2.737 -4.000 1.00 91.12 99 GLU A O 1
ATOM 736 N N . ARG A 1 100 ? 2.186 -2.657 -6.242 1.00 87.25 100 ARG A N 1
ATOM 737 C CA . ARG A 1 100 ? 0.857 -3.273 -6.370 1.00 87.25 100 ARG A CA 1
ATOM 738 C C . ARG A 1 100 ? 0.819 -4.678 -5.784 1.00 87.25 100 ARG A C 1
ATOM 740 O O . ARG A 1 100 ? -0.144 -5.018 -5.096 1.00 87.25 100 ARG A O 1
ATOM 747 N N . TYR A 1 101 ? 1.838 -5.497 -6.044 1.00 86.25 101 TYR A N 1
ATOM 748 C CA . TYR A 1 101 ? 1.919 -6.852 -5.498 1.00 86.25 101 TYR A CA 1
ATOM 749 C C . TYR A 1 101 ? 2.028 -6.838 -3.967 1.00 86.25 101 TYR A C 1
ATOM 751 O O . TYR A 1 101 ? 1.220 -7.472 -3.287 1.00 86.25 101 TYR A O 1
ATOM 759 N N . CYS A 1 102 ? 2.991 -6.089 -3.424 1.00 86.69 102 CYS A N 1
ATOM 760 C CA . CYS A 1 102 ? 3.257 -6.018 -1.990 1.00 86.69 102 CYS A CA 1
ATOM 761 C C . CYS A 1 102 ? 2.122 -5.331 -1.224 1.00 86.69 102 CYS A C 1
ATOM 763 O O . CYS A 1 102 ? 1.698 -5.842 -0.194 1.00 86.69 102 CYS A O 1
ATOM 765 N N . GLY A 1 103 ? 1.587 -4.222 -1.741 1.00 85.38 103 GLY A N 1
ATOM 766 C CA . GLY A 1 103 ? 0.519 -3.453 -1.097 1.00 85.38 103 GLY A CA 1
ATOM 767 C C . GLY A 1 103 ? -0.815 -4.195 -1.015 1.00 85.38 103 GLY A C 1
ATOM 768 O O . GLY A 1 103 ? -1.649 -3.881 -0.173 1.00 85.38 103 GLY A O 1
ATOM 769 N N . ASN A 1 104 ? -1.012 -5.210 -1.857 1.00 83.81 104 ASN A N 1
ATOM 770 C CA . ASN A 1 104 ? -2.180 -6.080 -1.782 1.00 83.81 104 ASN A CA 1
ATOM 771 C C . ASN A 1 104 ? -1.924 -7.358 -0.969 1.00 83.81 104 ASN A C 1
ATOM 773 O O . ASN A 1 104 ? -2.875 -8.017 -0.559 1.00 83.81 104 ASN A O 1
ATOM 777 N N . TYR A 1 105 ? -0.668 -7.731 -0.719 1.00 84.06 105 TYR A N 1
ATOM 778 C CA . TYR A 1 105 ? -0.349 -8.907 0.079 1.00 84.06 105 TYR A CA 1
ATOM 779 C C . TYR A 1 105 ? -0.652 -8.652 1.557 1.00 84.06 105 TYR A C 1
ATOM 781 O O . TYR A 1 105 ? 0.011 -7.847 2.202 1.00 84.06 105 TYR A O 1
ATOM 789 N N . ILE A 1 106 ? -1.623 -9.381 2.112 1.00 86.00 106 ILE A N 1
ATOM 790 C CA . ILE A 1 106 ? -1.938 -9.337 3.544 1.00 86.00 106 ILE A CA 1
ATOM 791 C C . ILE A 1 106 ? -1.147 -10.445 4.258 1.00 86.00 106 ILE A C 1
ATOM 793 O O . ILE A 1 106 ? -1.445 -11.629 4.050 1.00 86.00 106 ILE A O 1
ATOM 797 N N . PRO A 1 107 ? -0.160 -10.112 5.114 1.00 85.44 107 PRO A N 1
ATOM 798 C CA . PRO A 1 107 ? 0.578 -11.109 5.877 1.00 85.44 107 PRO A CA 1
ATOM 799 C C . PRO A 1 107 ? -0.331 -11.917 6.808 1.00 85.44 107 PRO A C 1
ATOM 801 O O . PRO A 1 107 ? -1.349 -11.445 7.315 1.00 85.44 107 PRO A O 1
ATOM 804 N N . ARG A 1 108 ? 0.063 -13.163 7.080 1.00 87.69 108 ARG A N 1
ATOM 805 C CA . ARG A 1 108 ? -0.580 -13.976 8.120 1.00 87.69 108 ARG A CA 1
ATOM 806 C C . ARG A 1 108 ? -0.113 -13.522 9.501 1.00 87.69 108 ARG A C 1
ATOM 808 O O . ARG A 1 108 ? 1.014 -13.069 9.651 1.00 87.69 108 ARG A O 1
ATOM 815 N N . GLY A 1 109 ? -0.954 -13.736 10.512 1.00 90.38 109 GLY A N 1
ATOM 816 C CA . GLY A 1 109 ? -0.592 -13.485 11.911 1.00 90.38 109 GLY A CA 1
ATOM 817 C C . GLY A 1 109 ? -0.736 -12.032 12.364 1.00 90.38 109 GLY A C 1
ATOM 818 O O . GLY A 1 109 ? -0.299 -11.720 13.464 1.00 90.38 109 GLY A O 1
ATOM 819 N N . LEU A 1 110 ? -1.360 -11.168 11.555 1.00 94.56 110 LEU A N 1
ATOM 820 C CA . LEU A 1 110 ? -1.733 -9.824 11.994 1.00 94.56 110 LEU A CA 1
ATOM 821 C C . LEU A 1 110 ? -2.736 -9.889 13.150 1.00 94.56 110 LEU A C 1
ATOM 823 O O . LEU A 1 110 ? -3.641 -10.731 13.164 1.00 94.56 110 LEU A O 1
ATOM 827 N N . GLU A 1 111 ? -2.580 -8.979 14.104 1.00 95.50 111 GLU A N 1
ATOM 828 C CA . GLU A 1 111 ? -3.465 -8.879 15.257 1.00 95.50 111 GLU A CA 1
ATOM 829 C C . GLU A 1 111 ? -4.826 -8.330 14.839 1.00 95.50 111 GLU A C 1
ATOM 831 O O . GLU A 1 111 ? -4.909 -7.333 14.124 1.00 95.50 111 GLU A O 1
ATOM 836 N N . ARG A 1 112 ? -5.904 -8.963 15.314 1.00 97.56 112 ARG A N 1
ATOM 837 C CA . ARG A 1 112 ? -7.260 -8.440 15.160 1.00 97.56 112 ARG A CA 1
ATOM 838 C C . ARG A 1 112 ? -7.720 -7.781 16.455 1.00 97.56 112 ARG A C 1
ATOM 840 O O . ARG A 1 112 ? -7.980 -8.486 17.425 1.00 97.56 112 ARG A O 1
ATOM 847 N N . ALA A 1 113 ? -7.883 -6.464 16.435 1.00 98.19 113 ALA A N 1
ATOM 848 C CA . ALA A 1 113 ? -8.289 -5.662 17.589 1.00 98.19 113 ALA A CA 1
ATOM 849 C C . ALA A 1 113 ? -9.064 -4.417 17.137 1.00 98.19 113 ALA A C 1
ATOM 851 O O . ALA A 1 113 ? -8.990 -4.019 15.973 1.00 98.19 113 ALA A O 1
ATOM 852 N N . SER A 1 114 ? -9.821 -3.795 18.039 1.00 98.56 114 SER A N 1
ATOM 853 C CA . SER A 1 114 ? -10.317 -2.433 17.820 1.00 98.56 114 SER A CA 1
ATOM 854 C C . SER A 1 114 ? -9.278 -1.406 18.285 1.00 98.56 114 SER A C 1
ATOM 856 O O . SER A 1 114 ? -8.430 -1.715 19.123 1.00 98.56 114 SER A O 1
ATOM 858 N N . HIS A 1 115 ? -9.354 -0.166 17.795 1.00 98.50 115 HIS A N 1
ATOM 859 C CA . HIS A 1 115 ? -8.512 0.922 18.315 1.00 98.50 115 HIS A CA 1
ATOM 860 C C . HIS A 1 115 ? -8.689 1.077 19.839 1.00 98.50 115 HIS A C 1
ATOM 862 O O . HIS A 1 115 ? -7.718 1.241 20.573 1.00 98.50 115 HIS A O 1
ATOM 868 N N . ALA A 1 116 ? -9.926 0.971 20.342 1.00 98.50 116 ALA A N 1
ATOM 869 C CA . ALA A 1 116 ? -10.212 1.045 21.773 1.00 98.50 116 ALA A CA 1
ATOM 870 C C . ALA A 1 116 ? -9.524 -0.070 22.585 1.00 98.50 116 ALA A C 1
ATOM 872 O O . ALA A 1 116 ? -9.119 0.167 23.725 1.00 98.50 116 ALA A O 1
ATOM 873 N N . ASP A 1 117 ? -9.371 -1.270 22.016 1.00 98.50 117 ASP A N 1
ATOM 874 C CA . ASP A 1 117 ? -8.633 -2.361 22.659 1.00 98.50 117 ASP A CA 1
ATOM 875 C C . ASP A 1 117 ? -7.135 -2.064 22.734 1.00 98.50 117 ASP A C 1
ATOM 877 O O . ASP A 1 117 ? -6.545 -2.241 23.800 1.00 98.50 117 ASP A O 1
ATOM 881 N N . LEU A 1 118 ? -6.540 -1.564 21.647 1.00 98.25 118 LEU A N 1
ATOM 882 C CA . LEU A 1 118 ? -5.116 -1.216 21.590 1.00 98.25 118 LEU A CA 1
ATOM 883 C C . LEU A 1 118 ? -4.759 -0.108 22.587 1.00 98.25 118 LEU A C 1
ATOM 885 O O . LEU A 1 118 ? -3.836 -0.269 23.387 1.00 98.25 118 LEU A O 1
ATOM 889 N N . VAL A 1 119 ? -5.557 0.961 22.6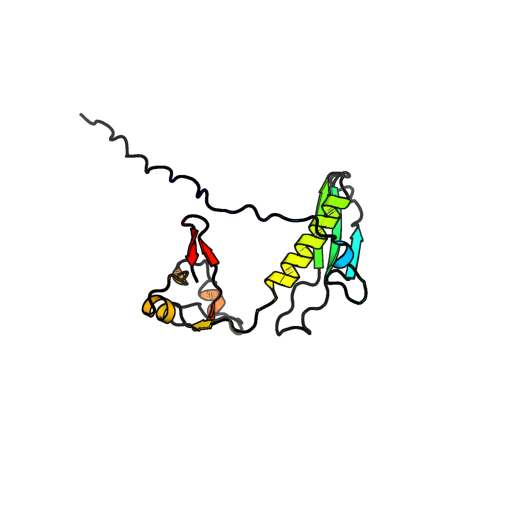33 1.00 98.06 119 VAL A N 1
ATOM 890 C CA . VAL A 1 119 ? -5.364 2.050 23.601 1.00 98.06 119 VAL A CA 1
ATOM 891 C C . VAL A 1 119 ? -5.510 1.549 25.041 1.00 98.06 119 VAL A C 1
ATOM 893 O O . VAL A 1 119 ? -4.729 1.931 25.912 1.00 98.06 119 VAL A O 1
ATOM 896 N N . ARG A 1 120 ? -6.459 0.642 25.320 1.00 98.19 120 ARG A N 1
ATOM 897 C CA . ARG A 1 120 ? -6.621 0.040 26.660 1.00 98.19 120 ARG A CA 1
ATOM 898 C C . ARG A 1 120 ? -5.412 -0.803 27.072 1.00 98.19 120 ARG A C 1
ATOM 900 O O . ARG A 1 120 ? -5.117 -0.899 28.260 1.00 98.19 120 ARG A O 1
ATOM 907 N N . GLN A 1 121 ? -4.720 -1.398 26.106 1.00 97.62 121 GLN A N 1
ATOM 908 C CA . GLN A 1 121 ? -3.461 -2.115 26.314 1.00 97.62 121 GLN A CA 1
ATOM 909 C C . GLN A 1 121 ? -2.249 -1.173 26.436 1.00 97.62 121 GLN A C 1
ATOM 911 O O . GLN A 1 121 ? -1.132 -1.647 26.625 1.00 97.62 121 GLN A O 1
ATOM 916 N N . GLY A 1 122 ? -2.450 0.146 26.350 1.00 97.44 122 GLY A N 1
ATOM 917 C CA . GLY A 1 122 ? -1.384 1.143 26.430 1.00 97.44 122 GLY A CA 1
ATOM 918 C C . GLY A 1 122 ? -0.566 1.275 25.146 1.00 97.44 122 GLY A C 1
ATOM 919 O O . GLY A 1 122 ? 0.567 1.748 25.208 1.00 97.44 122 GLY A O 1
ATOM 920 N N . ARG A 1 123 ? -1.106 0.839 24.002 1.00 97.38 123 ARG A N 1
ATOM 921 C CA . ARG A 1 123 ? -0.455 0.958 22.692 1.00 97.38 123 ARG A CA 1
ATOM 922 C C . ARG A 1 123 ? -0.957 2.196 21.966 1.00 97.38 123 ARG A C 1
ATOM 924 O O . ARG A 1 123 ? -2.148 2.502 22.027 1.00 97.38 123 ARG A O 1
ATOM 931 N N . ASP A 1 124 ? -0.043 2.869 21.278 1.00 96.56 124 ASP A N 1
ATOM 932 C CA . ASP A 1 124 ? -0.394 3.953 20.370 1.00 96.56 124 ASP A CA 1
ATOM 933 C C . ASP A 1 124 ? -0.958 3.376 19.070 1.00 96.56 124 ASP A C 1
ATOM 935 O O . ASP A 1 124 ? -0.432 2.392 18.545 1.00 96.56 124 ASP A O 1
ATOM 939 N N . ALA A 1 125 ? -2.054 3.949 18.591 1.00 97.31 125 ALA A N 1
ATOM 940 C CA . ALA A 1 125 ? -2.768 3.476 17.416 1.00 97.31 125 ALA A CA 1
ATOM 941 C C . ALA A 1 125 ? -3.397 4.659 16.687 1.00 97.31 125 ALA A C 1
ATOM 943 O O . ALA A 1 125 ? -3.938 5.567 17.322 1.00 97.31 125 ALA A O 1
ATOM 944 N N . ILE A 1 126 ? -3.380 4.634 15.356 1.00 96.62 126 ILE A N 1
ATOM 945 C CA . ILE A 1 126 ? -4.007 5.683 14.553 1.00 96.62 126 ILE A CA 1
ATOM 946 C C . ILE A 1 126 ? -5.513 5.710 14.844 1.00 96.62 126 ILE A C 1
ATOM 948 O O . ILE A 1 126 ? -6.242 4.749 14.582 1.00 96.62 126 ILE A O 1
ATOM 952 N N . ASP A 1 127 ? -5.994 6.837 15.372 1.00 96.44 127 ASP A N 1
ATOM 953 C CA . ASP A 1 127 ? -7.414 7.036 15.650 1.00 96.44 127 ASP A CA 1
ATOM 954 C C . ASP A 1 127 ? -8.205 7.040 14.334 1.00 96.44 127 ASP A C 1
ATOM 956 O O . ASP A 1 127 ? -7.962 7.912 13.492 1.00 96.44 127 ASP A O 1
ATOM 960 N N . PRO A 1 128 ? -9.195 6.146 14.147 1.00 96.31 128 PRO A N 1
ATOM 961 C CA . PRO A 1 128 ? -10.005 6.112 12.931 1.00 96.31 128 PRO A CA 1
ATOM 962 C C . PRO A 1 128 ? -10.676 7.451 12.587 1.00 96.31 128 PRO A C 1
ATOM 964 O O . PRO A 1 128 ? -10.920 7.738 11.419 1.00 96.31 128 PRO A O 1
ATOM 967 N N . THR A 1 129 ? -10.950 8.294 13.589 1.00 93.31 129 THR A N 1
ATOM 968 C CA . THR A 1 129 ? -11.564 9.623 13.401 1.00 93.31 129 THR A CA 1
ATOM 969 C C . THR A 1 129 ? -10.603 10.679 12.848 1.00 93.31 129 THR A C 1
ATOM 971 O O . THR A 1 129 ? -11.053 11.729 12.393 1.00 93.31 129 THR A O 1
ATOM 974 N N . SER A 1 130 ? -9.294 10.405 12.855 1.00 95.38 130 SER A N 1
ATOM 975 C CA . SER A 1 130 ? -8.271 11.253 12.226 1.00 95.38 130 SER A CA 1
ATOM 976 C C . SER A 1 130 ? -8.135 11.011 10.719 1.00 95.38 130 SER A C 1
ATOM 978 O O . SER A 1 130 ? -7.537 11.821 10.010 1.00 95.38 130 SER A O 1
ATOM 980 N N . LEU A 1 131 ? -8.701 9.907 10.221 1.00 96.12 131 LEU A N 1
ATOM 981 C CA . LEU A 1 131 ? -8.630 9.514 8.823 1.00 96.12 131 LEU A CA 1
ATOM 982 C C . LEU A 1 131 ? -9.742 10.168 8.004 1.00 96.12 131 LEU A C 1
ATOM 984 O O . LEU A 1 131 ? -10.862 10.386 8.470 1.00 96.12 131 LEU A O 1
ATOM 988 N N . ILE A 1 132 ? -9.448 10.412 6.730 1.00 95.88 132 ILE A N 1
ATOM 989 C CA . ILE A 1 132 ? -10.467 10.788 5.753 1.00 95.88 132 ILE A CA 1
ATOM 990 C C . ILE A 1 132 ? -11.178 9.505 5.318 1.00 95.88 132 ILE A C 1
ATOM 992 O O . ILE A 1 132 ? -10.643 8.712 4.545 1.00 95.88 132 ILE A O 1
ATOM 996 N N . LEU A 1 133 ? -12.379 9.294 5.850 1.00 95.81 133 LEU A N 1
ATOM 997 C CA . LEU A 1 133 ? -13.231 8.151 5.529 1.00 95.81 133 LEU A CA 1
ATOM 998 C C . LEU A 1 133 ? -14.267 8.514 4.455 1.00 95.81 133 LEU A C 1
ATOM 1000 O O . LEU A 1 133 ? -14.418 9.676 4.074 1.00 95.81 133 LEU A O 1
ATOM 1004 N N . TYR A 1 134 ? -15.010 7.513 3.976 1.00 96.50 134 TYR A N 1
ATOM 1005 C CA . TYR A 1 134 ? -16.149 7.753 3.089 1.00 96.50 134 TYR A CA 1
ATOM 1006 C C . TYR A 1 134 ? -17.193 8.668 3.743 1.00 96.50 134 TYR A C 1
ATOM 1008 O O . TYR A 1 134 ? -17.374 8.667 4.963 1.00 96.50 134 TYR A O 1
ATOM 1016 N N . ALA A 1 135 ? -17.909 9.431 2.919 1.00 95.88 135 ALA A N 1
ATOM 1017 C CA . ALA A 1 135 ? -18.998 10.280 3.381 1.00 95.88 135 ALA A CA 1
ATOM 1018 C C . ALA A 1 135 ? -20.194 9.443 3.868 1.00 95.88 135 ALA A C 1
ATOM 1020 O O . ALA A 1 135 ? -20.445 8.339 3.379 1.00 95.88 135 ALA A O 1
ATOM 1021 N N . GLU A 1 136 ? -20.994 10.000 4.779 1.00 96.00 136 GLU A N 1
ATOM 1022 C CA . GLU A 1 136 ? -22.185 9.341 5.336 1.00 96.00 136 GLU A CA 1
ATOM 1023 C C . GLU A 1 136 ? -23.155 8.855 4.245 1.00 96.00 136 GLU A C 1
ATOM 1025 O O . GLU A 1 136 ? -23.682 7.746 4.312 1.00 96.00 136 GLU A O 1
ATOM 1030 N N . GLN A 1 137 ? -23.327 9.642 3.179 1.00 97.88 137 GLN A N 1
ATOM 1031 C CA . GLN A 1 137 ? -24.198 9.304 2.052 1.00 97.88 137 GLN A CA 1
ATOM 1032 C C . GLN A 1 137 ? -23.689 8.090 1.261 1.00 97.88 137 GLN A C 1
ATOM 1034 O O . GLN A 1 137 ? -24.492 7.328 0.719 1.00 97.88 137 GLN A O 1
ATOM 1039 N N . GLN A 1 138 ? -22.369 7.880 1.205 1.00 97.69 138 GLN A N 1
ATOM 1040 C CA . GLN A 1 138 ? -21.792 6.697 0.564 1.00 97.69 138 GLN A CA 1
ATOM 1041 C C . GLN A 1 138 ? -22.096 5.452 1.397 1.00 97.69 138 GLN A C 1
ATOM 1043 O O . GLN A 1 138 ? -22.593 4.474 0.848 1.00 97.69 138 GLN A O 1
ATOM 1048 N N . TYR A 1 139 ? -21.918 5.514 2.721 1.00 97.38 139 TYR A N 1
ATOM 1049 C CA . TYR A 1 139 ? -22.298 4.412 3.613 1.00 97.38 139 TYR A CA 1
ATOM 1050 C C . TYR A 1 139 ? -23.797 4.092 3.563 1.00 97.38 139 TYR A C 1
ATOM 1052 O O . TYR A 1 139 ? -24.180 2.929 3.653 1.00 97.38 139 TYR A O 1
ATOM 1060 N N . ALA A 1 140 ? -24.650 5.103 3.386 1.00 96.94 140 ALA A N 1
ATOM 1061 C CA . ALA A 1 140 ? -26.093 4.918 3.245 1.00 96.94 140 ALA A CA 1
ATOM 1062 C C . ALA A 1 140 ? -26.517 4.357 1.872 1.00 96.94 140 ALA A C 1
ATOM 1064 O O . ALA A 1 140 ? -27.687 4.015 1.685 1.00 96.94 140 ALA A O 1
ATOM 1065 N N . THR A 1 141 ? -25.603 4.270 0.898 1.00 98.25 141 THR A N 1
ATOM 1066 C CA . THR A 1 141 ? -25.920 3.776 -0.445 1.00 98.25 141 THR A CA 1
ATOM 1067 C C . THR A 1 141 ? -26.207 2.267 -0.400 1.00 98.25 141 THR A C 1
ATOM 1069 O O . THR A 1 141 ? -25.355 1.496 0.049 1.00 98.25 141 THR A O 1
ATOM 1072 N N . PRO A 1 142 ? -27.376 1.797 -0.884 1.00 97.50 142 PRO A N 1
ATOM 1073 C CA . PRO A 1 142 ? -27.688 0.371 -0.905 1.00 97.50 142 PRO A CA 1
ATOM 1074 C C . PRO A 1 142 ? -26.631 -0.439 -1.665 1.00 97.50 142 PRO A C 1
ATOM 1076 O O . PRO A 1 142 ? -26.320 -0.141 -2.816 1.00 97.50 142 PRO A O 1
ATOM 1079 N N . GLY A 1 143 ? -26.093 -1.478 -1.023 1.00 96.38 143 GLY A N 1
ATOM 1080 C CA . GLY A 1 143 ? -25.050 -2.328 -1.603 1.00 96.38 143 GLY A CA 1
ATOM 1081 C C . GLY A 1 143 ? -23.626 -1.772 -1.497 1.00 96.38 143 GLY A C 1
ATOM 1082 O O . GLY A 1 143 ? -22.716 -2.370 -2.068 1.00 96.38 143 GLY A O 1
ATOM 1083 N N . PHE A 1 144 ? -23.405 -0.667 -0.775 1.00 97.12 144 PHE A N 1
ATOM 1084 C CA . PHE A 1 144 ? -22.054 -0.180 -0.498 1.00 97.12 144 PHE A CA 1
ATOM 1085 C C . PHE A 1 144 ? -21.249 -1.229 0.301 1.00 97.12 144 PHE A C 1
ATOM 1087 O O . PHE A 1 144 ? -21.765 -1.774 1.278 1.00 97.12 144 PHE A O 1
ATOM 1094 N N . PRO A 1 145 ? -20.003 -1.554 -0.098 1.00 94.62 145 PRO A N 1
ATOM 1095 C CA . PRO A 1 145 ? -19.302 -2.733 0.417 1.00 94.62 145 PRO A CA 1
ATOM 1096 C C . PRO A 1 145 ? -18.619 -2.529 1.776 1.00 94.62 145 PRO A C 1
ATOM 1098 O O . PRO A 1 145 ? -18.106 -3.495 2.340 1.00 94.62 145 PRO A O 1
ATOM 1101 N N . PHE A 1 146 ? -18.576 -1.300 2.297 1.00 95.25 146 PHE A N 1
ATOM 1102 C CA . PHE A 1 146 ? -17.829 -0.959 3.509 1.00 95.25 146 PHE A CA 1
ATOM 1103 C C . PHE A 1 146 ? -18.732 -0.436 4.628 1.00 95.25 146 PHE A C 1
ATOM 1105 O O . PHE A 1 146 ? -19.772 0.169 4.379 1.00 95.25 146 PHE A O 1
ATOM 1112 N N . VAL A 1 147 ? -18.286 -0.629 5.870 1.00 95.62 147 VAL A N 1
ATOM 1113 C CA . VAL A 1 147 ? -18.885 -0.045 7.081 1.00 95.62 147 VAL A CA 1
ATOM 1114 C C . VAL A 1 147 ? -17.973 1.054 7.640 1.00 95.62 147 VAL A C 1
ATOM 1116 O O . VAL A 1 147 ? -16.770 1.018 7.369 1.00 95.62 147 VAL A O 1
ATOM 1119 N N . PRO A 1 148 ? -18.493 2.015 8.426 1.00 95.75 148 PRO A N 1
ATOM 1120 C CA . PRO A 1 148 ? -17.661 3.036 9.057 1.00 95.75 148 PRO A CA 1
ATOM 1121 C C . PRO A 1 148 ? -16.556 2.426 9.928 1.00 95.75 148 PRO A C 1
ATOM 1123 O O . PRO A 1 148 ? -16.827 1.573 10.774 1.00 95.75 148 PRO A O 1
ATOM 1126 N N . PHE A 1 149 ? -15.315 2.888 9.754 1.00 96.62 149 PHE A N 1
ATOM 1127 C CA . PHE A 1 149 ? -14.204 2.497 10.619 1.00 96.62 149 PHE A CA 1
ATOM 1128 C C . PHE A 1 149 ? -14.287 3.267 11.942 1.00 96.62 149 PHE A C 1
ATOM 1130 O O . PHE A 1 149 ? -13.840 4.403 12.054 1.00 96.62 149 PHE A O 1
ATOM 1137 N N . THR A 1 150 ? -14.934 2.667 12.940 1.00 97.19 150 THR A N 1
ATOM 1138 C CA . THR A 1 150 ? -15.101 3.250 14.278 1.00 97.19 150 THR A CA 1
ATOM 1139 C C . THR A 1 150 ? -14.029 2.759 15.245 1.00 97.19 150 THR A C 1
ATOM 1141 O O . THR A 1 150 ? -13.440 1.700 15.035 1.00 97.19 150 THR A O 1
ATOM 1144 N N . ARG A 1 151 ? -13.853 3.454 16.377 1.00 98.25 151 ARG A N 1
ATOM 1145 C CA . ARG A 1 151 ? -12.905 3.049 17.433 1.00 98.25 151 ARG A CA 1
ATOM 1146 C C . ARG A 1 151 ? -13.161 1.649 18.006 1.00 98.25 151 ARG A C 1
ATOM 1148 O O . ARG A 1 151 ? -12.217 1.041 18.499 1.00 98.25 151 ARG A O 1
ATOM 1155 N N . ASP A 1 152 ? -14.390 1.145 17.901 1.00 98.31 152 ASP A N 1
ATOM 1156 C CA . ASP A 1 152 ? -14.798 -0.183 18.379 1.00 98.31 152 ASP A CA 1
ATOM 1157 C C . ASP A 1 152 ? -14.808 -1.265 17.285 1.00 98.31 152 ASP A C 1
ATOM 1159 O O . ASP A 1 152 ? -15.088 -2.422 17.585 1.00 98.31 152 ASP A O 1
ATOM 1163 N N . LEU A 1 153 ? -14.520 -0.926 16.018 1.00 98.06 153 LEU A N 1
ATOM 1164 C CA . LEU A 1 153 ? -14.548 -1.900 14.922 1.00 98.06 153 LEU A CA 1
ATOM 1165 C C . LEU A 1 153 ? -13.252 -2.730 14.925 1.00 98.06 153 LEU A C 1
ATOM 1167 O O . LEU A 1 153 ? -12.183 -2.156 14.706 1.00 98.06 153 LEU A O 1
ATOM 1171 N N . PRO A 1 154 ? -13.302 -4.065 15.109 1.00 98.00 154 PRO A N 1
ATOM 1172 C CA . PRO A 1 154 ? -12.090 -4.875 15.100 1.00 98.00 154 PRO A CA 1
ATOM 1173 C C . PRO A 1 154 ? -11.560 -5.110 13.679 1.00 98.00 154 PRO A C 1
ATOM 1175 O O . PRO A 1 154 ? -12.191 -5.798 12.867 1.00 98.00 154 PRO A O 1
ATOM 1178 N N . VAL A 1 155 ? -10.358 -4.612 13.397 1.00 96.94 155 VAL A N 1
ATOM 1179 C CA . VAL A 1 155 ? -9.650 -4.759 12.112 1.00 96.94 155 VAL A CA 1
ATOM 1180 C C . VAL A 1 155 ? -8.293 -5.434 12.313 1.00 96.94 155 VAL A C 1
ATOM 1182 O O . VAL A 1 155 ? -7.911 -5.715 13.446 1.00 96.94 155 VAL A O 1
ATOM 1185 N N . LEU A 1 156 ? -7.607 -5.775 11.218 1.00 96.31 156 LEU A N 1
ATOM 1186 C CA . LEU A 1 156 ? -6.225 -6.253 11.289 1.00 96.31 156 LEU A CA 1
ATOM 1187 C C . LEU A 1 156 ? -5.284 -5.058 11.422 1.00 96.31 156 LEU A C 1
ATOM 1189 O O . LEU A 1 156 ? -5.418 -4.110 10.653 1.00 96.31 156 LEU A O 1
ATOM 1193 N N . TRP A 1 157 ? -4.336 -5.145 12.347 1.00 96.75 157 TRP A N 1
ATOM 1194 C CA . TRP A 1 157 ? -3.326 -4.122 12.590 1.00 96.75 157 TRP A CA 1
ATOM 1195 C C . TRP A 1 157 ? -1.927 -4.639 12.256 1.00 96.75 157 TRP A C 1
ATOM 1197 O O . TRP A 1 157 ? -1.638 -5.832 12.391 1.00 96.75 157 TRP A O 1
ATOM 1207 N N . VAL A 1 158 ? -1.061 -3.726 11.832 1.00 95.44 158 VAL A N 1
ATOM 1208 C CA . VAL A 1 158 ? 0.364 -3.955 11.584 1.00 95.44 158 VAL A CA 1
ATOM 1209 C C . VAL A 1 158 ? 1.141 -2.832 12.256 1.00 95.44 158 VAL A C 1
ATOM 1211 O O . VAL A 1 158 ? 0.649 -1.716 12.332 1.00 95.44 158 VAL A O 1
ATOM 1214 N N . GLU A 1 159 ? 2.335 -3.121 12.758 1.00 95.50 159 GLU A N 1
ATOM 1215 C CA . GLU A 1 159 ? 3.194 -2.084 13.325 1.00 95.50 159 GLU A CA 1
ATOM 1216 C C . GLU A 1 159 ? 3.763 -1.194 12.215 1.00 95.50 159 GLU A C 1
ATOM 1218 O O . GLU A 1 159 ? 4.347 -1.676 11.242 1.00 95.50 159 GLU A O 1
ATOM 1223 N N . GLY A 1 160 ? 3.601 0.112 12.390 1.00 94.81 160 GLY A N 1
ATOM 1224 C CA . GLY A 1 160 ? 4.264 1.160 11.635 1.00 94.81 160 GLY A CA 1
ATOM 1225 C C . GLY A 1 160 ? 5.238 1.950 12.506 1.00 94.81 160 GLY A C 1
ATOM 1226 O O . GLY A 1 160 ? 5.338 1.765 13.721 1.00 94.81 160 GLY A O 1
ATOM 1227 N N . GLN A 1 161 ? 5.961 2.863 11.864 1.00 96.06 161 GLN A N 1
ATOM 1228 C CA . GLN A 1 161 ? 6.799 3.846 12.536 1.00 96.06 161 GLN A CA 1
ATOM 1229 C C . GLN A 1 161 ? 6.307 5.241 12.168 1.00 96.06 161 GLN A C 1
ATOM 1231 O O . GLN A 1 161 ? 6.192 5.576 10.988 1.00 96.06 161 GLN A O 1
ATOM 1236 N N . ASP A 1 162 ? 6.043 6.062 13.178 1.00 93.00 162 ASP A N 1
ATOM 1237 C CA . ASP A 1 162 ? 5.831 7.486 12.980 1.00 93.00 162 ASP A CA 1
ATOM 1238 C C . ASP A 1 162 ? 7.163 8.119 12.559 1.00 93.00 162 ASP A C 1
ATOM 1240 O O . ASP A 1 162 ? 8.140 8.123 13.303 1.00 93.00 162 ASP A O 1
ATOM 1244 N N . MET A 1 163 ? 7.207 8.662 11.346 1.00 93.00 163 MET A N 1
ATOM 1245 C CA . MET A 1 163 ? 8.416 9.256 10.774 1.00 93.00 163 MET A CA 1
ATOM 1246 C C . MET A 1 163 ? 8.820 10.573 11.449 1.00 93.00 163 MET A C 1
ATOM 1248 O O . MET A 1 163 ? 9.965 10.991 11.293 1.00 93.00 163 MET A O 1
ATOM 1252 N N . TYR A 1 164 ? 7.908 11.232 12.173 1.00 92.06 164 TYR A N 1
ATOM 1253 C CA . TYR A 1 164 ? 8.168 12.462 12.919 1.00 92.06 164 TYR A CA 1
ATOM 1254 C C . TYR A 1 164 ? 8.718 12.188 14.325 1.00 92.06 164 TYR A C 1
ATOM 1256 O O . TYR A 1 164 ? 9.602 12.898 14.794 1.00 92.06 164 TYR A O 1
ATOM 1264 N N . THR A 1 165 ? 8.226 11.162 15.016 1.00 93.56 165 THR A N 1
ATOM 1265 C CA . THR A 1 165 ? 8.680 10.849 16.386 1.00 93.56 165 THR A CA 1
ATOM 1266 C C . THR A 1 165 ? 9.660 9.678 16.454 1.00 93.56 165 THR A C 1
ATOM 1268 O O . THR A 1 165 ? 10.371 9.522 17.445 1.00 93.56 165 THR A O 1
ATOM 1271 N N . GLY A 1 166 ? 9.706 8.844 15.415 1.00 92.69 166 GLY A N 1
ATOM 1272 C CA . GLY A 1 166 ? 10.401 7.557 15.393 1.00 92.69 166 GLY A CA 1
ATOM 1273 C C . GLY A 1 166 ? 9.706 6.459 16.208 1.00 92.69 166 GLY A C 1
ATOM 1274 O O . GLY A 1 166 ? 10.219 5.338 16.258 1.00 92.69 166 GLY A O 1
ATOM 1275 N N . ALA A 1 167 ? 8.575 6.760 16.854 1.00 94.44 167 ALA A N 1
ATOM 1276 C CA . ALA A 1 167 ? 7.858 5.828 17.713 1.00 94.44 167 ALA A CA 1
ATOM 1277 C C . ALA A 1 167 ? 7.120 4.756 16.901 1.00 94.44 167 ALA A C 1
ATOM 1279 O O . ALA A 1 167 ? 6.701 4.985 15.765 1.00 94.44 167 ALA A O 1
ATOM 1280 N N . THR A 1 168 ? 6.943 3.580 17.501 1.00 96.38 168 THR A N 1
ATOM 1281 C CA . THR A 1 168 ? 6.054 2.551 16.955 1.00 96.38 168 THR A CA 1
ATOM 1282 C C . THR A 1 168 ? 4.606 2.987 17.132 1.00 96.38 168 THR A C 1
ATOM 1284 O O . THR A 1 168 ? 4.206 3.360 18.233 1.00 96.38 168 THR A O 1
ATOM 1287 N N . VAL A 1 169 ? 3.830 2.880 16.060 1.00 96.62 169 VAL A N 1
ATOM 1288 C CA . VAL A 1 169 ? 2.394 3.163 16.033 1.00 96.62 169 VAL A CA 1
ATOM 1289 C C . VAL A 1 169 ? 1.674 2.005 15.354 1.00 96.62 169 VAL A C 1
ATOM 1291 O O . VAL A 1 169 ? 2.215 1.406 14.425 1.00 96.62 169 VAL A O 1
ATOM 1294 N N . MET A 1 170 ? 0.483 1.665 15.838 1.00 95.88 170 MET A N 1
ATOM 1295 C CA . MET A 1 170 ? -0.408 0.704 15.182 1.00 95.88 170 MET A CA 1
ATOM 1296 C C . MET A 1 170 ? -1.269 1.385 14.124 1.00 95.88 170 MET A C 1
ATOM 1298 O O . MET A 1 170 ? -1.830 2.465 14.422 1.00 95.88 170 MET A O 1
#

Foldseek 3Di:
DDDDDDDDDDDPDDQPPPDDPPPPDPDPLVCQEDCPDHQFNDKDWDDDDPVDDPQKTKIKTQGDQCVVVDVDGFDRIFMAIDGNDPVRRVVRRSVRSVCSVVVPDDDPPFDWFALLRCVVVVAAEPALVVDDDDDPVLCVDPPRPDDRRHSHHTDGDDWDADSRPRDIYD

Secondary structure (DSSP, 8-state):
--PPP---PPP-PPPPTT----------GGGGB-TTT-SEEEEEEPPP-TTS-TTEEEEEEEE--GGGTSS----SEEEEEEES-HHHHHHHHHHHHHHHHHHH---TT-EEE-HHHHHHTT-----GGGS-PPPHHHHTSTT-S-----TT--EEE--EE-TTT--EE-

pLDDT: mean 85.22, std 18.73, range [31.81, 98.56]

Sequence (170 aa):
MNSIDAGHAAPVADTPTGLTPISIEPVDYDLLCDPRYGIVKVLVTQPTSDDLPQALIGVLAHVTDSARLGTWQGDRIAFGSAFEDFDRARAAAIGEAMERYCGNYIPRGLERASHADLVRQGRDAIDPTSLILYAEQQYATPGFPFVPFTRDLPVLWVEGQDMYTGATVM

Radius of gyration: 22.82 Å; chains: 1; bounding box: 49×71×58 Å